Protein AF-A0A939S2K7-F1 (afdb_monomer)

Nearest PDB structures (foldseek):
  3u0h-assembly1_A  TM=7.051E-01  e=5.956E-02  Alicyclobacillus acidocaldarius subsp. acidocaldarius DSM 446
  3cqh-assembly1_A  TM=6.939E-01  e=3.731E+00  Escherichia coli

Foldseek 3Di:
DDAPPPPPDDLVNLLPDPLVVAAAYADFAAALDDDPDPVVNCCCVAAATHAAPPHNDPLLSNLLSHDPPHHYHYDGHHNPVVVPDPPVVVVVSNVVNVVVSNCVSVVVD

Mean predicted aligned error: 4.55 Å

Structure (mmCIF, N/CA/C/O backbone):
data_AF-A0A939S2K7-F1
#
_entry.id   AF-A0A939S2K7-F1
#
loop_
_atom_site.group_PDB
_atom_site.id
_atom_site.type_symbol
_atom_site.label_atom_id
_atom_site.label_alt_id
_atom_site.label_comp_id
_atom_site.label_asym_id
_atom_site.label_entity_id
_atom_site.label_seq_id
_atom_site.pdbx_PDB_ins_code
_atom_site.Cartn_x
_atom_site.Cartn_y
_atom_site.Cartn_z
_atom_site.occupancy
_atom_site.B_iso_or_equiv
_atom_site.auth_seq_id
_atom_site.auth_comp_id
_atom_site.auth_asym_id
_atom_site.auth_atom_id
_atom_site.pdbx_PDB_model_num
ATOM 1 N N . MET A 1 1 ? 6.451 12.470 8.070 1.00 34.22 1 MET A N 1
ATOM 2 C CA . MET A 1 1 ? 6.067 11.382 7.150 1.00 34.22 1 MET A CA 1
ATOM 3 C C . MET A 1 1 ? 6.614 10.087 7.736 1.00 34.22 1 MET A C 1
ATOM 5 O O . MET A 1 1 ? 7.822 9.906 7.742 1.00 34.22 1 MET A O 1
ATOM 9 N N . ARG A 1 2 ? 5.777 9.273 8.390 1.00 38.34 2 ARG A N 1
ATOM 10 C CA . ARG A 1 2 ? 6.193 7.971 8.938 1.00 38.34 2 ARG A CA 1
ATOM 11 C C . ARG A 1 2 ? 5.614 6.901 8.025 1.00 38.34 2 ARG A C 1
ATOM 13 O O . ARG A 1 2 ? 4.422 6.629 8.084 1.00 38.34 2 ARG A O 1
ATOM 20 N N . CYS A 1 3 ? 6.450 6.358 7.150 1.00 37.53 3 CYS A N 1
ATOM 21 C CA . CYS A 1 3 ? 6.099 5.184 6.369 1.00 37.53 3 CYS A CA 1
ATOM 22 C C . CYS A 1 3 ? 6.076 3.984 7.325 1.00 37.53 3 CYS A C 1
ATOM 24 O O . CYS A 1 3 ? 7.095 3.665 7.935 1.00 37.53 3 CYS A O 1
ATOM 26 N N . ILE A 1 4 ? 4.916 3.350 7.500 1.00 51.19 4 ILE A N 1
ATOM 27 C CA . ILE A 1 4 ? 4.795 2.096 8.256 1.00 51.19 4 ILE A CA 1
ATOM 28 C C . ILE A 1 4 ? 5.141 0.977 7.278 1.00 51.19 4 ILE A C 1
ATOM 30 O O . ILE A 1 4 ? 4.283 0.266 6.773 1.00 51.19 4 ILE A O 1
ATOM 34 N N . SER A 1 5 ? 6.414 0.909 6.906 1.00 47.22 5 SER A N 1
ATOM 35 C CA . SER A 1 5 ? 6.941 -0.091 5.983 1.00 47.22 5 SER A CA 1
ATOM 36 C C . SER A 1 5 ? 7.834 -1.044 6.751 1.00 47.22 5 SER A C 1
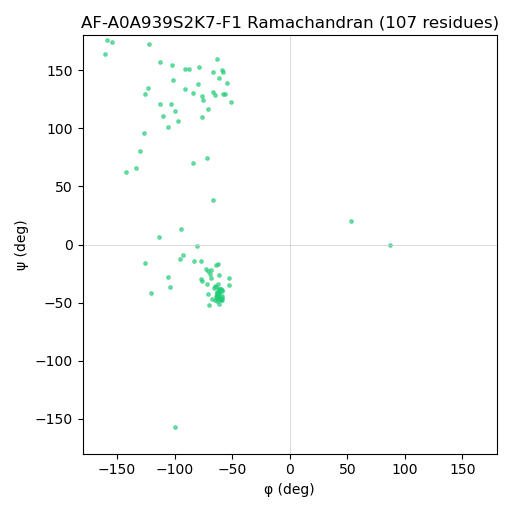ATOM 38 O O . SER A 1 5 ? 8.928 -0.643 7.147 1.00 47.22 5 SER A O 1
ATOM 40 N N . ILE A 1 6 ? 7.380 -2.293 6.913 1.00 49.91 6 ILE A N 1
ATOM 41 C CA . ILE A 1 6 ? 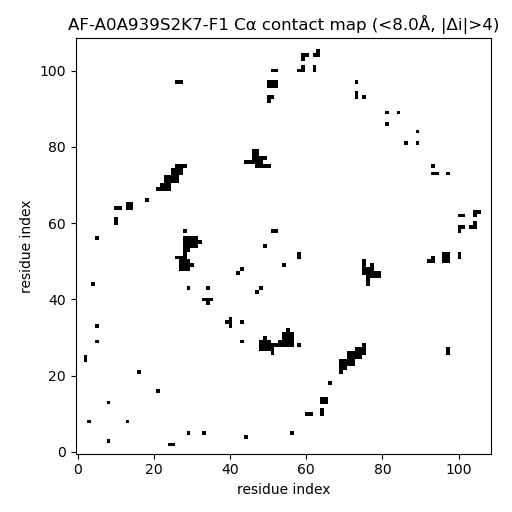8.216 -3.471 7.224 1.00 49.91 6 ILE A CA 1
ATOM 42 C C . ILE A 1 6 ? 9.121 -3.281 8.459 1.00 49.91 6 ILE A C 1
ATOM 44 O O . ILE A 1 6 ? 10.150 -3.938 8.615 1.00 49.91 6 ILE A O 1
ATOM 48 N N . ASP A 1 7 ? 8.793 -2.332 9.329 1.00 50.22 7 ASP A N 1
ATOM 49 C CA . ASP A 1 7 ? 9.460 -2.142 10.603 1.00 50.22 7 ASP A CA 1
ATOM 50 C C . ASP A 1 7 ? 8.560 -2.758 11.661 1.00 50.22 7 ASP A C 1
ATOM 52 O O . ASP A 1 7 ? 7.336 -2.696 11.542 1.00 50.22 7 ASP A O 1
ATOM 56 N N . ARG A 1 8 ? 9.176 -3.405 12.645 1.00 55.84 8 ARG A N 1
ATOM 57 C CA . ARG A 1 8 ? 8.587 -4.332 13.629 1.00 55.84 8 ARG A CA 1
ATOM 58 C C . ARG A 1 8 ? 7.614 -3.667 14.615 1.00 55.84 8 ARG A C 1
ATOM 60 O O . ARG A 1 8 ? 7.616 -3.979 15.800 1.00 55.84 8 ARG A O 1
ATOM 67 N N . LYS A 1 9 ? 6.804 -2.717 14.164 1.00 61.88 9 LYS A N 1
ATOM 68 C CA . LYS A 1 9 ? 5.726 -2.133 14.946 1.00 61.88 9 LYS A CA 1
ATOM 69 C C . LYS A 1 9 ? 4.588 -3.134 14.979 1.00 61.88 9 LYS A C 1
ATOM 71 O O . LYS A 1 9 ? 3.935 -3.383 13.969 1.00 61.88 9 LYS A O 1
ATOM 76 N N . ALA A 1 10 ? 4.377 -3.719 16.153 1.00 72.25 10 ALA A N 1
ATOM 77 C CA . ALA A 1 10 ? 3.188 -4.514 16.396 1.00 72.25 10 ALA A CA 1
ATOM 78 C C . ALA A 1 10 ? 1.952 -3.628 16.180 1.00 72.25 10 ALA A C 1
ATOM 80 O O . ALA A 1 10 ? 1.995 -2.425 16.444 1.00 72.25 10 ALA A O 1
ATOM 81 N N . LEU A 1 11 ? 0.823 -4.207 15.764 1.00 83.31 11 LEU A N 1
ATOM 82 C CA . LEU A 1 11 ? -0.439 -3.464 15.620 1.00 83.31 11 LEU A CA 1
ATOM 83 C C . LEU A 1 11 ? -0.817 -2.695 16.905 1.00 83.31 11 LEU A C 1
ATOM 85 O O . LEU A 1 11 ? -1.432 -1.633 16.841 1.00 83.31 11 LEU A O 1
ATOM 89 N N . ALA A 1 12 ? -0.396 -3.199 18.071 1.00 84.19 12 ALA A N 1
ATOM 90 C CA . ALA A 1 12 ? -0.544 -2.529 19.361 1.00 84.19 12 ALA A CA 1
ATOM 91 C C . ALA A 1 12 ? 0.186 -1.174 19.435 1.00 84.19 12 ALA A C 1
ATOM 93 O O . ALA A 1 12 ? -0.371 -0.216 19.969 1.00 84.19 12 ALA A O 1
ATOM 94 N N . ASP A 1 13 ? 1.384 -1.060 18.853 1.00 87.12 13 ASP A N 1
ATOM 95 C CA . ASP A 1 13 ? 2.145 0.194 18.839 1.00 87.12 13 ASP A CA 1
ATOM 96 C C . ASP A 1 13 ? 1.424 1.272 18.029 1.00 87.12 13 ASP A C 1
ATOM 98 O O . ASP A 1 13 ? 1.478 2.447 18.379 1.00 87.12 13 ASP A O 1
ATOM 102 N N . ILE A 1 14 ? 0.746 0.877 16.948 1.00 86.62 14 ILE A N 1
ATOM 103 C CA . ILE A 1 14 ? -0.031 1.790 16.102 1.00 86.62 14 ILE A CA 1
ATOM 104 C C . ILE A 1 14 ? -1.241 2.309 16.877 1.00 86.62 14 ILE A C 1
ATOM 106 O O . ILE A 1 14 ? -1.457 3.5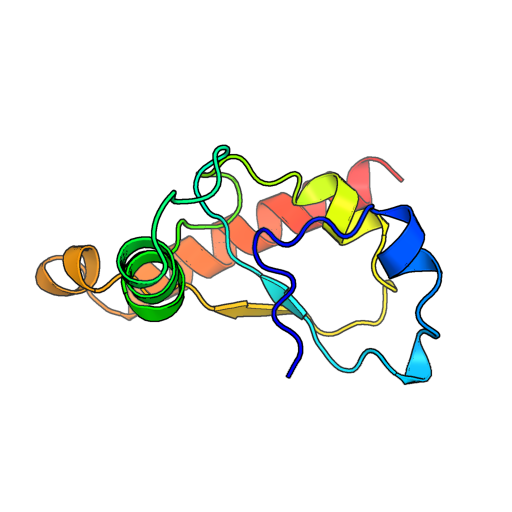18 16.925 1.00 86.62 14 ILE A O 1
ATOM 110 N N . LYS A 1 15 ? -1.973 1.413 17.551 1.00 86.69 15 LYS A N 1
ATOM 111 C CA . LYS A 1 15 ? -3.128 1.772 18.390 1.00 86.69 15 LYS A CA 1
ATOM 112 C C . LYS A 1 15 ? -2.758 2.699 19.553 1.00 86.69 15 LYS A C 1
ATOM 114 O O . LYS A 1 15 ? -3.602 3.460 20.015 1.00 86.69 15 LYS A O 1
ATOM 119 N N . ALA A 1 16 ? -1.509 2.654 20.017 1.00 90.38 16 ALA A N 1
ATOM 120 C CA . ALA A 1 16 ? -1.011 3.532 21.073 1.00 90.38 16 ALA A CA 1
ATOM 121 C C . ALA A 1 16 ? -0.705 4.966 20.594 1.00 90.38 16 ALA A C 1
ATOM 123 O O . ALA A 1 16 ? -0.534 5.861 21.426 1.00 90.38 16 ALA A O 1
ATOM 124 N N . ILE A 1 17 ? -0.627 5.219 19.280 1.00 89.75 17 ILE A N 1
ATOM 125 C CA . ILE A 1 17 ? -0.391 6.565 18.747 1.00 89.75 17 ILE A 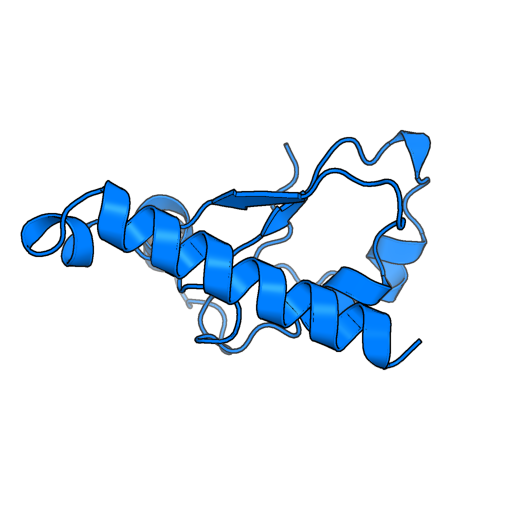CA 1
ATOM 126 C C . ILE A 1 17 ? -1.688 7.382 18.869 1.00 89.75 17 ILE A C 1
ATOM 128 O O . ILE A 1 17 ? -2.713 6.985 18.312 1.00 89.75 17 ILE A O 1
ATOM 132 N N . PRO A 1 18 ? -1.678 8.558 19.527 1.00 91.50 18 PRO A N 1
ATOM 133 C CA . PRO A 1 18 ? -2.859 9.409 19.590 1.00 91.50 18 PRO A CA 1
ATOM 134 C C . PRO A 1 18 ? -3.343 9.796 18.189 1.00 91.50 18 PRO A C 1
ATOM 136 O O . PRO A 1 18 ? -2.568 10.344 17.406 1.00 91.50 18 PRO A O 1
ATOM 139 N N . ALA A 1 19 ? -4.634 9.606 17.899 1.00 89.94 19 ALA A N 1
ATOM 140 C CA . ALA A 1 19 ? -5.207 9.845 16.569 1.00 89.94 19 ALA A CA 1
ATOM 141 C C . ALA A 1 19 ? -4.896 11.245 16.005 1.00 89.94 19 ALA A C 1
ATOM 143 O O . ALA A 1 19 ? -4.619 11.385 14.822 1.00 89.94 19 ALA A O 1
ATOM 144 N N . LYS A 1 20 ? -4.831 12.277 16.859 1.00 91.44 20 LYS A N 1
ATOM 145 C CA . LYS A 1 20 ? -4.466 13.653 16.464 1.00 91.44 20 LYS A CA 1
ATOM 146 C C . LYS A 1 20 ? -3.050 13.810 15.883 1.00 91.44 20 LYS A C 1
ATOM 148 O O . LYS A 1 20 ? -2.749 14.849 15.306 1.00 91.44 20 LYS A O 1
ATOM 153 N N . GLN A 1 21 ? -2.173 12.827 16.090 1.00 91.88 21 GLN A N 1
ATOM 154 C CA . GLN A 1 21 ? -0.813 12.783 15.539 1.00 91.88 21 GLN A CA 1
ATOM 155 C C . GLN A 1 21 ? -0.748 12.024 14.204 1.00 91.88 21 GLN A C 1
ATOM 157 O O . GLN A 1 21 ? 0.293 12.021 13.544 1.00 91.88 21 GLN A O 1
ATOM 162 N N . LEU A 1 22 ? -1.839 11.362 13.815 1.00 90.06 22 LEU A N 1
ATOM 163 C CA . LEU A 1 22 ? -1.980 10.669 12.545 1.00 90.06 22 LEU A CA 1
ATOM 164 C C . LEU A 1 22 ? -2.767 11.580 11.600 1.00 90.06 22 LEU A C 1
ATOM 166 O O . LEU A 1 22 ? -3.926 11.896 11.845 1.00 90.06 22 LEU A O 1
ATOM 170 N N . HIS A 1 23 ? -2.123 12.025 10.522 1.00 90.38 23 HIS A N 1
ATOM 171 C CA . HIS A 1 23 ? -2.734 12.958 9.566 1.00 90.38 23 HIS A CA 1
ATOM 172 C C . HIS A 1 23 ? -3.181 12.276 8.271 1.00 90.38 23 HIS A C 1
ATOM 174 O O . HIS A 1 23 ? -4.207 12.634 7.702 1.00 90.38 23 HIS A O 1
ATOM 180 N N . TYR A 1 24 ? -2.411 11.297 7.804 1.00 90.56 24 TYR A N 1
ATOM 181 C CA . TYR A 1 24 ? -2.743 10.451 6.665 1.00 90.56 24 TYR A CA 1
ATOM 182 C C . TYR A 1 24 ? -1.900 9.175 6.711 1.00 90.56 24 TYR A C 1
ATOM 184 O O . TYR A 1 24 ? -0.873 9.122 7.395 1.00 90.56 24 TYR A O 1
ATOM 192 N N . TRP A 1 25 ? -2.311 8.170 5.946 1.00 90.94 25 TRP A N 1
ATOM 193 C CA . TRP A 1 25 ? -1.576 6.923 5.763 1.00 90.94 25 TRP A CA 1
ATOM 194 C C . TRP A 1 25 ? -1.303 6.682 4.280 1.00 90.94 25 TRP A C 1
ATOM 196 O O . TRP A 1 25 ? -2.185 6.864 3.450 1.00 90.94 25 TRP A O 1
ATOM 206 N N . GLN A 1 26 ? -0.072 6.300 3.944 1.00 92.88 26 GLN A N 1
ATOM 207 C CA . GLN A 1 26 ? 0.311 5.895 2.595 1.00 92.88 26 GLN A CA 1
ATOM 208 C C . GLN A 1 26 ? 0.281 4.372 2.506 1.00 92.88 26 GLN A C 1
ATOM 210 O O . GLN A 1 26 ? 1.142 3.692 3.065 1.00 92.88 26 GLN A O 1
ATOM 215 N N . LEU A 1 27 ? -0.734 3.857 1.826 1.00 93.19 27 LEU A N 1
ATOM 216 C CA . LEU A 1 27 ? -0.973 2.440 1.636 1.00 93.19 27 LEU A CA 1
ATOM 217 C C . LEU A 1 27 ? -0.156 1.912 0.455 1.00 93.19 27 LEU A C 1
ATOM 219 O O . LEU A 1 27 ? -0.191 2.451 -0.655 1.00 93.19 27 LEU A O 1
ATOM 223 N N . CYS A 1 28 ? 0.544 0.819 0.711 1.00 94.31 28 CYS A N 1
ATOM 224 C CA . CYS A 1 28 ? 1.260 0.004 -0.255 1.00 94.31 28 CYS A CA 1
ATOM 225 C C . CYS A 1 28 ? 1.372 -1.414 0.300 1.00 94.31 28 CYS A C 1
ATOM 227 O O . CYS A 1 28 ? 1.062 -1.640 1.469 1.00 94.31 28 CYS A O 1
ATOM 229 N N . ASP A 1 29 ? 1.903 -2.332 -0.495 1.00 93.19 29 ASP A N 1
ATOM 230 C CA . ASP A 1 29 ? 2.308 -3.648 -0.020 1.00 93.19 29 ASP A CA 1
ATOM 231 C C . ASP A 1 29 ? 3.793 -3.898 -0.304 1.00 93.19 29 ASP A C 1
ATOM 233 O O . ASP A 1 29 ? 4.472 -3.112 -0.977 1.00 93.19 29 ASP A O 1
ATOM 237 N N . GLY A 1 30 ? 4.302 -4.998 0.226 1.00 90.75 30 GLY A N 1
ATOM 238 C CA . GLY A 1 30 ? 5.670 -5.441 0.035 1.00 90.75 30 GLY A CA 1
ATOM 239 C C . GLY A 1 30 ? 5.815 -6.934 0.308 1.00 90.75 30 GLY A C 1
ATOM 240 O O . GLY A 1 30 ? 4.855 -7.588 0.715 1.00 90.75 30 GLY A O 1
ATOM 241 N N . PRO A 1 31 ? 7.010 -7.495 0.086 1.00 87.94 31 PRO A N 1
ATOM 242 C CA . PRO A 1 31 ? 7.265 -8.901 0.373 1.00 87.94 31 PRO A CA 1
ATOM 243 C C . PRO A 1 31 ? 6.993 -9.231 1.850 1.00 87.94 31 PRO A C 1
ATOM 245 O O . PRO A 1 31 ? 7.197 -8.392 2.730 1.00 87.94 31 PRO A O 1
ATOM 248 N N . ALA A 1 32 ? 6.555 -10.467 2.116 1.00 86.06 32 ALA A N 1
ATOM 249 C CA . ALA A 1 32 ? 6.335 -10.970 3.478 1.00 86.06 32 ALA A CA 1
ATOM 250 C C . ALA A 1 32 ? 7.626 -10.939 4.310 1.00 86.06 32 ALA A C 1
ATOM 252 O O . ALA A 1 32 ? 7.621 -10.618 5.498 1.00 86.06 32 ALA A O 1
ATOM 253 N N . GLU A 1 33 ? 8.744 -11.264 3.662 1.00 85.50 33 GLU A N 1
ATOM 254 C CA . GLU A 1 33 ? 10.066 -11.224 4.261 1.00 85.50 33 GLU A CA 1
ATOM 255 C C . GLU A 1 33 ? 10.713 -9.861 4.034 1.00 85.50 33 GLU A C 1
ATOM 257 O O . GLU A 1 33 ? 10.727 -9.315 2.926 1.00 85.50 33 GLU A O 1
ATOM 262 N N . ARG A 1 34 ? 11.285 -9.307 5.104 1.00 84.12 34 ARG A N 1
ATOM 263 C CA . ARG A 1 34 ? 12.022 -8.051 5.024 1.00 84.12 34 ARG A CA 1
ATOM 264 C C . ARG A 1 34 ? 13.286 -8.253 4.176 1.00 84.12 34 ARG A C 1
ATOM 266 O O . ARG A 1 34 ? 14.058 -9.158 4.489 1.00 84.12 34 ARG A O 1
ATOM 273 N N . PRO A 1 35 ? 13.560 -7.378 3.190 1.00 87.19 35 PRO A N 1
ATOM 274 C CA . PRO A 1 35 ? 14.817 -7.428 2.456 1.00 87.19 35 PRO A CA 1
ATOM 275 C C . PRO A 1 35 ? 16.037 -7.368 3.388 1.00 87.19 35 PRO A C 1
ATOM 277 O O . PRO A 1 35 ? 16.042 -6.625 4.375 1.00 87.19 35 PRO A O 1
ATOM 280 N N . ALA A 1 36 ? 17.056 -8.170 3.080 1.00 88.88 36 ALA A N 1
ATOM 281 C CA . ALA A 1 36 ? 18.172 -8.446 3.982 1.00 88.88 36 ALA A CA 1
ATOM 282 C C . ALA A 1 36 ? 19.186 -7.298 4.055 1.00 88.88 36 ALA A C 1
ATOM 284 O O . ALA A 1 36 ? 19.824 -7.110 5.092 1.00 88.88 36 ALA A O 1
ATOM 285 N N . THR A 1 37 ? 19.333 -6.526 2.974 1.00 92.12 37 THR A N 1
ATOM 286 C CA . THR A 1 37 ? 20.293 -5.416 2.908 1.00 92.12 37 THR A CA 1
ATOM 287 C C . THR A 1 37 ? 19.612 -4.056 2.822 1.00 92.12 37 THR A C 1
ATOM 289 O O . THR A 1 37 ? 18.466 -3.919 2.384 1.00 92.12 37 THR A O 1
ATOM 292 N N . THR A 1 38 ? 20.344 -3.019 3.224 1.00 90.88 38 THR A N 1
ATOM 293 C CA . THR A 1 38 ? 19.902 -1.625 3.118 1.00 90.88 38 THR A CA 1
ATOM 294 C C . THR A 1 38 ? 19.595 -1.242 1.673 1.00 90.88 38 THR A C 1
ATOM 296 O O . THR A 1 38 ? 18.599 -0.575 1.414 1.00 90.88 38 THR A O 1
ATOM 299 N N . GLU A 1 39 ? 20.400 -1.696 0.720 1.00 93.81 39 GLU A N 1
ATOM 300 C CA . GLU A 1 39 ? 20.216 -1.436 -0.708 1.00 93.81 39 GLU A CA 1
ATOM 301 C C . GLU A 1 39 ? 18.907 -2.049 -1.205 1.00 93.81 39 GLU A C 1
ATOM 303 O O . GLU A 1 39 ? 18.125 -1.374 -1.872 1.00 93.81 39 GLU A O 1
ATOM 308 N N . GLN A 1 40 ? 18.621 -3.296 -0.820 1.00 89.56 40 GLN A N 1
ATOM 309 C CA . GLN A 1 40 ? 17.367 -3.956 -1.181 1.00 89.56 40 GLN A CA 1
ATOM 310 C C . GLN A 1 40 ? 16.158 -3.266 -0.537 1.00 89.56 40 GLN A C 1
ATOM 312 O O . GLN A 1 40 ? 15.117 -3.124 -1.176 1.00 89.56 40 GLN A O 1
ATOM 317 N N . LEU A 1 41 ? 16.292 -2.790 0.706 1.00 88.50 41 LEU A N 1
ATOM 318 C CA . LEU A 1 41 ? 15.254 -2.005 1.379 1.00 88.50 41 LEU A CA 1
ATOM 319 C C . LEU A 1 41 ? 14.988 -0.681 0.662 1.00 88.50 41 LEU A C 1
ATOM 321 O O . LEU A 1 41 ? 13.833 -0.320 0.448 1.00 88.50 41 LEU A O 1
ATOM 325 N N . ILE A 1 42 ? 16.046 0.039 0.284 1.00 89.88 42 ILE A N 1
ATOM 326 C CA . ILE A 1 42 ? 15.947 1.301 -0.454 1.00 89.88 42 ILE A CA 1
ATOM 327 C C . ILE A 1 42 ? 15.275 1.064 -1.805 1.00 89.88 42 ILE A C 1
ATOM 329 O O . ILE A 1 42 ? 14.359 1.806 -2.159 1.00 89.88 42 ILE A O 1
ATOM 333 N N . HIS A 1 43 ? 15.691 0.023 -2.525 1.00 90.38 43 HIS A N 1
ATOM 334 C CA . HIS A 1 43 ? 15.119 -0.337 -3.814 1.00 90.38 43 HIS A CA 1
ATOM 335 C C . HIS A 1 43 ? 13.625 -0.675 -3.690 1.00 90.38 43 HIS A C 1
ATOM 337 O O . HIS A 1 43 ? 12.794 -0.056 -4.353 1.00 90.38 43 HIS A O 1
ATOM 343 N N . ALA A 1 44 ? 13.252 -1.562 -2.762 1.00 87.56 44 ALA A N 1
ATOM 344 C CA . ALA A 1 44 ? 11.853 -1.922 -2.524 1.00 87.56 44 ALA A CA 1
ATOM 345 C C . ALA A 1 44 ? 11.000 -0.709 -2.106 1.00 87.56 44 ALA A C 1
ATOM 347 O O . ALA A 1 44 ? 9.861 -0.555 -2.539 1.00 87.56 44 ALA A O 1
ATOM 348 N N . ALA A 1 45 ? 11.547 0.195 -1.288 1.00 86.88 45 ALA A N 1
ATOM 349 C CA . ALA A 1 45 ? 10.816 1.363 -0.810 1.00 86.88 45 ALA A CA 1
ATOM 350 C C . ALA A 1 45 ? 10.588 2.429 -1.894 1.00 86.88 45 ALA A C 1
ATOM 352 O O . ALA A 1 45 ? 9.568 3.127 -1.836 1.00 86.88 45 ALA A O 1
ATOM 353 N N . ARG A 1 46 ? 11.537 2.586 -2.829 1.00 90.06 46 ARG A N 1
ATOM 354 C CA . ARG A 1 46 ? 11.580 3.699 -3.794 1.00 90.06 46 ARG A CA 1
ATOM 355 C C . ARG A 1 46 ? 11.184 3.319 -5.212 1.00 90.06 46 ARG A C 1
ATOM 357 O O . ARG A 1 46 ? 10.734 4.196 -5.943 1.00 90.06 46 ARG A O 1
ATOM 364 N N . GLU A 1 47 ? 11.382 2.068 -5.607 1.00 92.12 47 GLU A N 1
ATOM 365 C CA . GLU A 1 47 ? 11.267 1.654 -7.006 1.00 92.12 47 GLU A CA 1
ATOM 366 C C . GLU A 1 47 ? 10.211 0.574 -7.215 1.00 92.12 47 GLU A C 1
ATOM 368 O O . GLU A 1 47 ? 9.442 0.680 -8.168 1.00 92.12 47 GLU A O 1
ATOM 373 N N . GLU A 1 48 ? 10.138 -0.417 -6.324 1.00 92.44 48 GLU A N 1
ATOM 374 C CA . GLU A 1 48 ? 9.357 -1.640 -6.552 1.00 92.44 48 GLU A CA 1
ATOM 375 C C . GLU A 1 48 ? 8.495 -2.016 -5.338 1.00 92.44 48 GLU A C 1
ATOM 377 O O . GLU A 1 48 ? 8.691 -3.049 -4.694 1.00 92.44 48 GLU A O 1
ATOM 382 N N . ARG A 1 49 ? 7.509 -1.170 -5.023 1.00 93.50 49 ARG A N 1
ATOM 383 C CA . ARG A 1 49 ? 6.443 -1.545 -4.088 1.00 93.50 49 ARG A CA 1
ATOM 384 C C . ARG A 1 49 ? 5.412 -2.423 -4.782 1.00 93.50 49 ARG A C 1
ATOM 386 O O . ARG A 1 49 ? 5.166 -2.304 -5.981 1.00 93.50 49 ARG A O 1
ATOM 393 N N . MET A 1 50 ? 4.750 -3.260 -3.995 1.00 94.69 50 MET A N 1
ATOM 394 C CA . MET A 1 50 ? 3.656 -4.096 -4.474 1.00 94.69 50 MET A CA 1
ATOM 395 C C . MET A 1 50 ? 2.322 -3.364 -4.305 1.00 94.69 50 MET A C 1
ATOM 397 O O . MET A 1 50 ? 2.160 -2.525 -3.409 1.00 94.69 50 MET A O 1
ATOM 401 N N . PHE A 1 51 ? 1.354 -3.659 -5.176 1.00 96.81 51 PHE A N 1
ATOM 402 C CA . PHE A 1 51 ? 0.006 -3.124 -5.003 1.00 96.81 51 PHE A CA 1
ATOM 403 C C . PHE A 1 51 ? -0.643 -3.718 -3.739 1.00 96.81 51 PHE A C 1
ATOM 405 O O . PHE A 1 51 ? -0.352 -4.863 -3.393 1.00 96.81 51 PHE A O 1
ATOM 412 N N . PRO A 1 52 ? -1.521 -2.967 -3.045 1.00 96.56 52 PRO A N 1
ATOM 413 C CA . PRO A 1 52 ? -2.183 -3.439 -1.829 1.00 96.56 52 PRO A CA 1
ATOM 414 C C . PRO A 1 52 ? -2.849 -4.814 -1.994 1.00 96.56 52 PRO A C 1
ATOM 416 O O . PRO A 1 52 ? -3.721 -4.983 -2.841 1.00 96.56 52 PRO A O 1
ATOM 419 N N . GLY A 1 53 ? -2.469 -5.788 -1.168 1.00 94.62 53 GLY A N 1
ATOM 420 C CA . GLY A 1 53 ? -3.0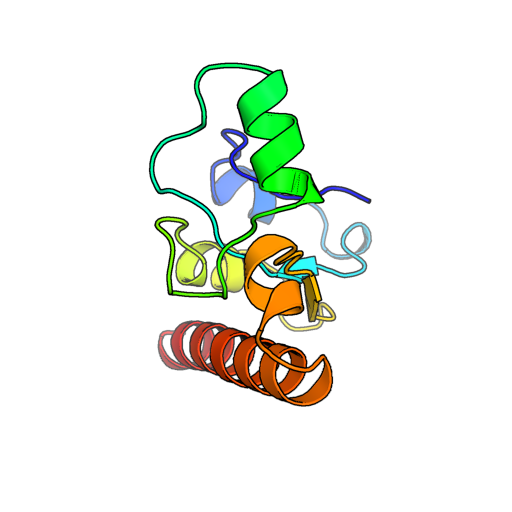32 -7.138 -1.181 1.00 94.62 53 GLY A CA 1
ATOM 421 C C . GLY A 1 53 ? -2.351 -8.110 -2.146 1.00 94.62 53 GLY A C 1
ATOM 422 O O . GLY A 1 53 ? -2.761 -9.265 -2.205 1.00 94.62 53 GLY A O 1
ATOM 423 N N . GLU A 1 54 ? -1.331 -7.671 -2.887 1.00 95.19 54 GLU A N 1
ATOM 424 C CA . GLU A 1 54 ? -0.492 -8.553 -3.709 1.00 95.19 54 GLU A CA 1
ATOM 425 C C . GLU A 1 54 ? 0.786 -8.992 -2.980 1.00 95.19 54 GLU A C 1
ATOM 427 O O . GLU A 1 54 ? 1.477 -9.890 -3.458 1.00 95.19 54 GLU A O 1
ATOM 432 N N . GLY A 1 55 ? 1.115 -8.356 -1.854 1.00 92.44 55 GLY A N 1
ATOM 433 C CA . GLY A 1 55 ? 2.281 -8.680 -1.041 1.00 92.44 55 GLY A CA 1
ATOM 434 C C . GLY A 1 55 ? 1.939 -9.537 0.175 1.00 92.44 55 GLY A C 1
ATOM 435 O O . GLY A 1 55 ? 0.956 -10.276 0.202 1.00 92.44 55 GLY A O 1
ATOM 436 N N . GLY A 1 56 ? 2.809 -9.474 1.179 1.00 91.19 56 GLY A N 1
ATOM 437 C CA . GLY A 1 56 ? 2.730 -10.278 2.396 1.00 91.19 56 GLY A CA 1
ATOM 438 C C . GLY A 1 56 ? 2.454 -9.484 3.668 1.00 91.19 56 GLY A C 1
ATOM 439 O O . GLY A 1 56 ? 2.525 -10.053 4.755 1.00 91.19 56 GLY A O 1
ATOM 440 N N . ILE A 1 57 ? 2.186 -8.180 3.570 1.00 90.31 57 ILE A N 1
ATOM 441 C CA . ILE A 1 57 ? 1.908 -7.347 4.741 1.00 90.31 57 ILE A CA 1
ATOM 442 C C . ILE A 1 57 ? 0.451 -7.559 5.182 1.00 90.31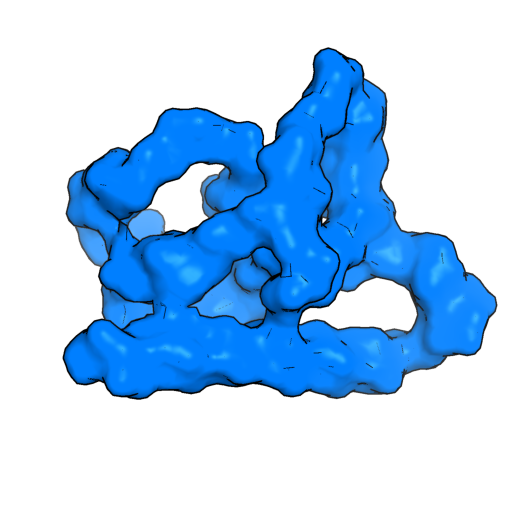 57 ILE A C 1
ATOM 444 O O . ILE A 1 57 ? -0.463 -7.581 4.359 1.00 90.31 57 ILE A O 1
ATOM 448 N N . ASP A 1 58 ? 0.205 -7.653 6.495 1.00 91.38 58 ASP A N 1
ATOM 449 C CA . ASP A 1 58 ? -1.156 -7.667 7.054 1.00 91.38 58 ASP A CA 1
ATOM 450 C C . ASP A 1 58 ? -1.815 -6.278 6.964 1.00 91.38 58 ASP A C 1
ATOM 452 O O . ASP A 1 58 ? -1.948 -5.534 7.939 1.00 91.38 58 ASP A O 1
ATOM 456 N N . LEU A 1 59 ? -2.216 -5.904 5.749 1.00 92.81 59 LEU A N 1
ATOM 457 C CA . LEU A 1 59 ? -2.844 -4.616 5.476 1.00 92.81 59 LEU A CA 1
ATOM 458 C C . LEU A 1 59 ? -4.247 -4.504 6.078 1.00 92.81 59 LEU A C 1
ATOM 460 O O . LEU A 1 59 ? -4.689 -3.394 6.370 1.00 92.81 59 LEU A O 1
ATOM 464 N N . VAL A 1 60 ? -4.943 -5.624 6.292 1.00 94.12 60 VAL A N 1
ATOM 465 C CA . VAL A 1 60 ? -6.259 -5.622 6.944 1.00 94.12 60 VAL A CA 1
ATOM 466 C C . VAL A 1 60 ? -6.109 -5.281 8.422 1.00 94.12 60 VAL A C 1
ATOM 468 O O . VAL A 1 60 ? -6.735 -4.322 8.874 1.00 94.12 60 VAL A O 1
ATOM 471 N N . GLY A 1 61 ? -5.229 -5.977 9.148 1.00 92.56 61 GLY A N 1
ATOM 472 C CA . GLY A 1 61 ? -4.954 -5.683 10.553 1.00 92.56 61 GLY A CA 1
ATOM 473 C C . GLY A 1 61 ? -4.384 -4.277 10.757 1.00 92.56 61 GLY A C 1
ATOM 474 O O . GLY A 1 61 ? -4.788 -3.577 11.688 1.00 92.56 61 GLY A O 1
ATOM 475 N N . LEU A 1 62 ? -3.515 -3.810 9.851 1.00 91.88 62 LEU A N 1
ATOM 476 C CA . LEU A 1 62 ? -3.028 -2.425 9.853 1.00 91.88 62 LEU A CA 1
ATOM 477 C C . LEU A 1 62 ? -4.161 -1.416 9.662 1.00 91.88 62 LEU A C 1
ATOM 479 O O . LEU A 1 62 ? -4.232 -0.445 10.411 1.00 91.88 62 LEU A O 1
ATOM 483 N N . THR A 1 63 ? -5.065 -1.650 8.707 1.00 92.69 63 THR A N 1
ATOM 484 C CA . THR A 1 63 ? -6.212 -0.760 8.469 1.00 92.69 63 THR A CA 1
ATOM 485 C C . THR A 1 63 ? -7.134 -0.711 9.687 1.00 92.69 63 THR A C 1
ATOM 487 O O . THR A 1 63 ? -7.560 0.369 10.080 1.00 92.69 63 THR A O 1
ATOM 490 N N . GLN A 1 64 ? -7.389 -1.852 10.333 1.00 92.38 64 GLN A N 1
ATOM 491 C CA . GLN A 1 64 ? -8.195 -1.941 11.559 1.00 92.38 64 GLN A CA 1
ATOM 492 C C . GLN A 1 64 ? -7.525 -1.290 12.780 1.00 92.38 64 GLN A C 1
ATOM 494 O O . GLN A 1 64 ? -8.193 -0.953 13.756 1.00 92.38 64 GLN A O 1
ATOM 499 N N . ALA A 1 65 ? -6.200 -1.131 12.767 1.00 91.19 65 ALA A N 1
ATOM 500 C CA . ALA A 1 65 ? -5.464 -0.425 13.813 1.00 91.19 65 ALA A CA 1
ATOM 501 C C . ALA A 1 65 ? -5.450 1.102 13.619 1.00 91.19 65 ALA A C 1
ATOM 503 O O . ALA A 1 65 ? -5.090 1.819 14.554 1.00 91.19 65 ALA A O 1
ATOM 504 N N . MET A 1 66 ? -5.820 1.599 12.434 1.00 90.94 66 MET A N 1
ATOM 505 C CA . MET A 1 66 ? -5.857 3.029 12.121 1.00 90.94 66 MET A CA 1
ATOM 506 C C . MET A 1 66 ? -7.201 3.669 12.496 1.00 90.94 66 MET A C 1
ATOM 508 O O . MET A 1 66 ? -8.233 3.008 12.420 1.00 90.94 66 MET A O 1
ATOM 512 N N . PRO A 1 67 ? -7.227 4.973 12.836 1.00 90.62 67 PRO A N 1
ATOM 513 C CA . PRO A 1 67 ? -8.475 5.709 13.014 1.00 90.62 67 PRO A CA 1
ATOM 514 C C . PRO A 1 67 ? -9.320 5.759 11.736 1.00 90.62 67 PRO A C 1
ATOM 516 O O . PRO A 1 67 ? -8.800 5.977 10.641 1.00 90.62 67 PRO A O 1
ATOM 519 N N . ASP A 1 68 ? -10.639 5.683 11.889 1.00 90.44 68 ASP A N 1
ATOM 520 C CA . ASP A 1 68 ? -11.568 5.618 10.754 1.00 90.44 68 ASP A CA 1
ATOM 521 C C . ASP A 1 68 ? -11.652 6.888 9.922 1.00 90.44 68 ASP A C 1
ATOM 523 O O . ASP A 1 68 ? -11.900 6.839 8.719 1.00 90.44 68 ASP A O 1
ATOM 527 N N . SER A 1 69 ? -11.398 8.023 10.562 1.00 89.44 69 SER A N 1
ATOM 528 C CA . SER A 1 69 ? -11.380 9.336 9.930 1.00 89.44 69 SER A CA 1
ATOM 529 C C . SER A 1 69 ? -10.072 9.641 9.193 1.00 89.44 69 SER A C 1
ATOM 531 O O . SER A 1 69 ? -9.921 10.746 8.674 1.00 89.44 69 SER A O 1
ATOM 533 N N . LEU A 1 70 ? -9.088 8.735 9.208 1.00 91.88 70 LEU A N 1
ATOM 534 C CA . LEU A 1 70 ? -7.765 9.000 8.651 1.00 91.88 70 LEU A CA 1
ATOM 535 C C . LEU A 1 70 ? -7.785 8.924 7.119 1.00 91.88 70 LEU A C 1
ATOM 537 O O . LEU A 1 70 ? -8.186 7.919 6.535 1.00 91.88 70 LEU A O 1
ATOM 541 N N . THR A 1 71 ? -7.282 9.965 6.456 1.00 93.31 71 THR A N 1
ATOM 542 C CA . THR A 1 71 ? -7.135 9.968 4.996 1.00 93.31 71 THR A CA 1
ATOM 543 C C . THR A 1 71 ? -6.118 8.919 4.550 1.00 93.31 71 THR A C 1
ATOM 545 O O . THR A 1 71 ? -4.977 8.908 5.017 1.00 93.31 71 THR A O 1
ATOM 548 N N . ILE A 1 72 ? -6.508 8.079 3.590 1.00 93.62 72 ILE A N 1
ATOM 549 C CA . ILE A 1 72 ? -5.632 7.077 2.979 1.00 93.62 72 ILE A CA 1
ATOM 550 C C . ILE A 1 72 ? -5.199 7.570 1.597 1.00 93.62 72 ILE A C 1
ATOM 552 O O . ILE A 1 72 ? -6.021 7.826 0.720 1.00 93.62 72 ILE A O 1
ATOM 556 N N . SER A 1 73 ? -3.891 7.695 1.417 1.00 94.81 73 SER A N 1
ATOM 557 C CA . SER A 1 73 ? -3.225 7.889 0.134 1.00 94.81 73 SER A CA 1
ATOM 558 C C . SER A 1 73 ? -2.621 6.564 -0.323 1.00 94.81 73 SER A C 1
ATOM 560 O O . SER A 1 73 ? -2.308 5.710 0.501 1.00 94.81 73 SER A O 1
ATOM 562 N N . ILE A 1 74 ? -2.436 6.380 -1.627 1.00 94.62 74 ILE A N 1
ATOM 563 C CA . ILE A 1 74 ? -1.827 5.173 -2.194 1.00 94.62 74 ILE A CA 1
ATOM 564 C C . ILE A 1 74 ? -0.485 5.562 -2.807 1.00 94.62 74 ILE A C 1
ATOM 566 O O . ILE A 1 74 ? -0.425 6.409 -3.697 1.00 94.62 74 ILE A O 1
ATOM 570 N N . GLU A 1 75 ? 0.591 4.944 -2.326 1.00 94.12 75 GLU A N 1
ATOM 571 C CA . GLU A 1 75 ? 1.962 5.221 -2.761 1.00 94.12 75 GLU A CA 1
ATOM 572 C C . GLU A 1 75 ? 2.626 3.911 -3.187 1.00 94.12 75 GLU A C 1
ATOM 574 O O . GLU A 1 75 ? 3.146 3.167 -2.359 1.00 94.12 75 GLU A O 1
ATOM 579 N N . VAL A 1 76 ? 2.602 3.621 -4.491 1.00 94.06 76 VAL A N 1
ATOM 580 C CA . VAL A 1 76 ? 3.132 2.365 -5.048 1.00 94.06 76 VAL A CA 1
ATOM 581 C C . VAL A 1 76 ? 4.070 2.659 -6.228 1.00 94.06 76 VAL A C 1
ATOM 583 O O . VAL A 1 76 ? 3.652 2.590 -7.392 1.00 94.06 76 VAL A O 1
ATOM 586 N N . PRO A 1 77 ? 5.336 3.039 -5.962 1.00 93.50 77 PRO A N 1
ATOM 587 C CA . PRO A 1 77 ? 6.369 3.083 -6.989 1.00 93.50 77 PRO A CA 1
ATOM 588 C C . PRO A 1 77 ? 6.502 1.715 -7.663 1.00 93.50 77 PRO A C 1
ATOM 590 O O . PRO A 1 77 ? 6.574 0.698 -6.982 1.00 93.50 77 PRO A O 1
ATOM 593 N N . THR A 1 78 ? 6.468 1.708 -8.995 1.00 95.50 78 THR A N 1
ATOM 594 C CA . THR A 1 78 ? 6.477 0.503 -9.843 1.00 95.50 78 THR A CA 1
ATOM 595 C C . THR A 1 78 ? 7.316 0.774 -11.091 1.00 95.50 78 THR A C 1
ATOM 597 O O . THR A 1 78 ? 6.796 0.849 -12.207 1.00 95.50 78 THR A O 1
ATOM 600 N N . VAL A 1 79 ? 8.607 1.048 -10.900 1.00 96.56 79 VAL A N 1
ATOM 601 C CA . VAL A 1 79 ? 9.497 1.578 -11.946 1.00 96.56 79 VAL A CA 1
ATOM 602 C C . VAL A 1 79 ? 9.619 0.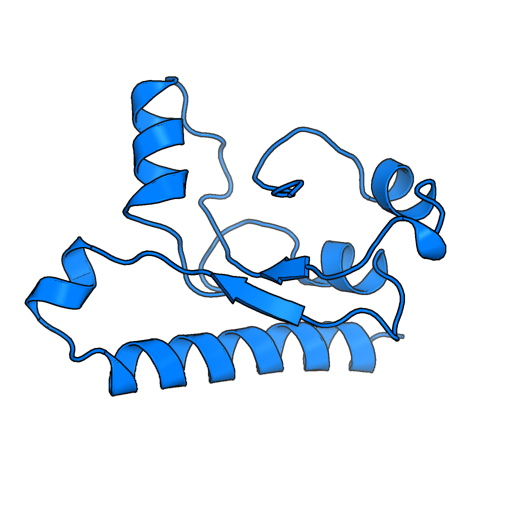609 -13.121 1.00 96.56 79 VAL A C 1
ATOM 604 O O . VAL A 1 79 ? 9.533 1.053 -14.266 1.00 96.56 79 VAL A O 1
ATOM 607 N N . GLN A 1 80 ? 9.745 -0.699 -12.880 1.00 96.31 80 GLN A N 1
ATOM 608 C CA . GLN A 1 80 ? 9.770 -1.686 -13.962 1.00 96.31 80 GLN A CA 1
ATOM 609 C C . GLN A 1 80 ? 8.439 -1.742 -14.714 1.00 96.31 80 GLN A C 1
ATOM 611 O O . GLN A 1 80 ? 8.432 -1.671 -15.942 1.00 96.31 80 GLN A O 1
ATOM 616 N N . LEU A 1 81 ? 7.308 -1.814 -14.003 1.00 96.62 81 LEU A N 1
ATOM 617 C CA . LEU A 1 81 ? 5.983 -1.869 -14.634 1.00 96.62 81 LEU A CA 1
ATOM 618 C C . LEU A 1 81 ? 5.686 -0.600 -15.445 1.00 96.62 81 LEU A C 1
ATOM 620 O O . LEU A 1 81 ? 5.050 -0.663 -16.492 1.00 96.62 81 LEU A O 1
ATOM 624 N N . ALA A 1 82 ? 6.169 0.558 -14.989 1.00 97.19 82 ALA A N 1
ATOM 625 C CA . ALA A 1 82 ? 5.997 1.834 -15.675 1.00 97.19 82 ALA A CA 1
ATOM 626 C C . ALA A 1 82 ? 6.683 1.891 -17.050 1.00 97.19 82 ALA A C 1
ATOM 628 O O . ALA A 1 82 ? 6.329 2.748 -17.857 1.00 97.19 82 ALA A O 1
ATOM 629 N N . LYS A 1 83 ? 7.627 0.985 -17.342 1.00 97.94 83 LYS A N 1
ATOM 630 C CA . LYS A 1 83 ? 8.256 0.874 -18.668 1.00 97.94 83 LYS A CA 1
ATOM 631 C C . LYS A 1 83 ? 7.308 0.307 -19.725 1.00 97.94 83 LYS A C 1
ATOM 633 O O . LYS A 1 83 ? 7.536 0.525 -20.910 1.00 97.94 83 LYS A O 1
ATOM 638 N N . THR A 1 84 ? 6.279 -0.433 -19.312 1.00 98.25 84 THR A N 1
ATOM 639 C CA . THR A 1 84 ? 5.372 -1.155 -20.220 1.00 98.25 84 THR A CA 1
ATOM 640 C C . THR A 1 84 ? 3.896 -0.827 -20.005 1.00 98.25 84 THR A C 1
ATOM 642 O O . THR A 1 84 ? 3.087 -1.101 -20.887 1.00 98.25 84 THR A O 1
ATOM 645 N N . VAL A 1 85 ? 3.529 -0.222 -18.869 1.00 98.25 85 VAL A N 1
ATOM 646 C CA . VAL A 1 85 ? 2.144 0.116 -18.514 1.00 98.25 85 VAL A CA 1
ATOM 647 C C . VAL A 1 85 ? 2.017 1.599 -18.176 1.00 98.25 85 VAL A C 1
ATOM 649 O O . VAL A 1 85 ? 2.745 2.143 -17.335 1.00 98.25 85 VAL A O 1
ATOM 652 N N . ASP A 1 86 ? 1.036 2.253 -18.796 1.00 98.06 86 ASP A N 1
ATOM 653 C CA . ASP A 1 86 ? 0.782 3.678 -18.621 1.00 98.06 86 ASP A CA 1
ATOM 654 C C . ASP A 1 86 ? 0.385 4.046 -17.177 1.00 98.06 86 ASP A C 1
ATOM 656 O O . ASP A 1 86 ? -0.045 3.222 -16.361 1.00 98.06 86 ASP A O 1
ATOM 660 N N . ALA A 1 87 ? 0.549 5.327 -16.845 1.00 97.38 87 ALA A N 1
ATOM 661 C CA . ALA A 1 87 ? 0.319 5.830 -15.496 1.00 97.38 87 ALA A CA 1
ATOM 662 C C . ALA A 1 87 ? -1.140 5.701 -15.031 1.00 97.38 87 ALA A C 1
ATOM 664 O O . ALA A 1 87 ? -1.371 5.407 -13.858 1.00 97.38 87 ALA A O 1
ATOM 665 N N . VAL A 1 88 ? -2.119 5.888 -15.920 1.00 98.31 88 VAL A N 1
ATOM 666 C CA . VAL A 1 88 ? -3.544 5.841 -15.560 1.00 98.31 88 VAL A CA 1
ATOM 667 C C . VAL A 1 88 ? -3.956 4.410 -15.235 1.00 98.31 88 VAL A C 1
ATOM 669 O O . VAL A 1 88 ? -4.635 4.183 -14.233 1.00 98.31 88 VAL A O 1
ATOM 672 N N . THR A 1 89 ? -3.508 3.437 -16.026 1.00 98.38 89 THR A N 1
ATOM 673 C CA . THR A 1 89 ? -3.759 2.014 -15.769 1.00 98.38 89 THR A CA 1
ATOM 674 C C . THR A 1 89 ? -3.174 1.585 -14.427 1.00 98.38 89 THR A C 1
ATOM 676 O O . THR A 1 89 ? -3.875 0.980 -13.611 1.00 98.38 89 THR A O 1
ATOM 679 N N . ARG A 1 90 ? -1.924 1.967 -14.133 1.00 97.94 90 ARG A N 1
ATOM 680 C CA . ARG A 1 90 ? -1.302 1.675 -12.830 1.00 97.94 90 ARG A CA 1
ATOM 681 C C . ARG A 1 90 ? -2.035 2.360 -11.675 1.00 97.94 90 ARG A C 1
ATOM 683 O O . ARG A 1 90 ? -2.288 1.713 -10.663 1.00 97.94 90 ARG A O 1
ATOM 690 N N . ALA A 1 91 ? -2.440 3.622 -11.830 1.00 97.81 91 ALA A N 1
ATOM 691 C CA . ALA A 1 91 ? -3.191 4.350 -10.806 1.00 97.81 91 ALA A CA 1
ATOM 692 C C . ALA A 1 91 ? -4.565 3.718 -10.521 1.00 97.81 91 ALA A C 1
ATOM 694 O O . ALA A 1 91 ? -4.947 3.573 -9.361 1.00 97.81 91 ALA A O 1
ATOM 695 N N . ARG A 1 92 ? -5.292 3.284 -11.561 1.00 98.25 92 ARG A N 1
ATOM 696 C CA . ARG A 1 92 ? -6.572 2.570 -11.411 1.00 98.25 92 ARG A CA 1
ATOM 697 C C . ARG A 1 92 ? -6.397 1.242 -10.686 1.00 98.25 92 ARG A C 1
ATOM 699 O O . ARG A 1 92 ? -7.173 0.958 -9.777 1.00 98.25 92 ARG A O 1
ATOM 706 N N . ARG A 1 93 ? -5.370 0.463 -11.046 1.00 98.06 93 ARG A N 1
ATOM 707 C CA . ARG A 1 93 ? -5.036 -0.791 -10.353 1.00 98.06 93 ARG A CA 1
ATOM 708 C C . ARG A 1 93 ? -4.742 -0.539 -8.878 1.00 98.06 93 ARG A C 1
ATOM 710 O O . ARG A 1 93 ? -5.326 -1.201 -8.028 1.00 98.06 93 ARG A O 1
ATOM 717 N N . ALA A 1 94 ? -3.906 0.455 -8.579 1.00 97.75 94 ALA A N 1
ATOM 718 C CA . ALA A 1 94 ? -3.567 0.817 -7.209 1.00 97.75 94 ALA A CA 1
ATOM 719 C C . ALA A 1 94 ? -4.811 1.212 -6.401 1.00 97.75 94 ALA A C 1
ATOM 721 O O . ALA A 1 94 ? -5.005 0.710 -5.297 1.00 97.75 94 ALA A O 1
ATOM 722 N N . LEU A 1 95 ? -5.683 2.054 -6.971 1.00 98.12 95 LEU A N 1
ATOM 723 C CA . LEU A 1 95 ? -6.927 2.483 -6.334 1.00 98.12 95 LEU A CA 1
ATOM 724 C C . LEU A 1 95 ? -7.879 1.316 -6.058 1.00 98.12 95 LEU A C 1
ATOM 726 O O . LEU A 1 95 ? -8.417 1.227 -4.957 1.00 98.12 95 LEU A O 1
ATOM 730 N N . ALA A 1 96 ? -8.089 0.436 -7.039 1.00 98.44 96 ALA A N 1
ATOM 731 C CA . ALA A 1 96 ? -8.953 -0.732 -6.883 1.00 98.44 96 ALA A CA 1
ATOM 732 C C . ALA A 1 96 ? -8.433 -1.666 -5.778 1.00 98.44 96 ALA A C 1
ATOM 734 O O . ALA A 1 96 ? -9.187 -2.049 -4.887 1.00 98.44 96 ALA A O 1
ATOM 735 N N . ALA A 1 97 ? -7.130 -1.950 -5.790 1.00 98.06 97 ALA A N 1
ATOM 736 C CA . ALA A 1 97 ? -6.457 -2.753 -4.776 1.00 98.06 97 ALA A CA 1
ATOM 737 C C . ALA A 1 97 ? -6.584 -2.137 -3.369 1.00 98.06 97 ALA A C 1
ATOM 739 O O . ALA A 1 97 ? -6.980 -2.810 -2.417 1.00 98.06 97 ALA A O 1
ATOM 740 N N . GLY A 1 98 ? -6.326 -0.831 -3.240 1.00 97.00 98 GLY A N 1
ATOM 741 C CA . GLY A 1 98 ? -6.460 -0.118 -1.970 1.00 97.00 98 GLY A CA 1
ATOM 742 C C . GLY A 1 98 ? -7.890 -0.130 -1.424 1.00 97.00 98 GLY A C 1
ATOM 743 O O . GLY A 1 98 ? -8.089 -0.381 -0.237 1.00 97.00 98 GLY A O 1
ATOM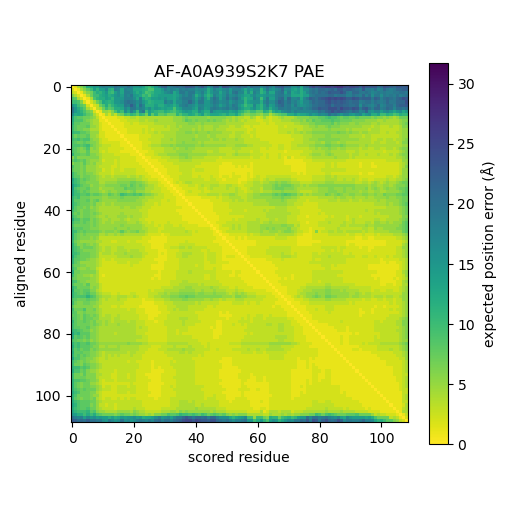 744 N N . ARG A 1 99 ? -8.896 0.074 -2.285 1.00 97.50 99 ARG A N 1
ATOM 745 C CA . ARG A 1 99 ? -10.314 -0.014 -1.897 1.00 97.50 99 ARG A CA 1
ATOM 746 C C . ARG A 1 99 ? -10.675 -1.400 -1.381 1.00 97.50 99 ARG A C 1
ATOM 748 O O . ARG A 1 99 ? -11.248 -1.490 -0.303 1.00 97.50 99 ARG A O 1
ATOM 755 N N . ALA A 1 100 ? -10.269 -2.454 -2.086 1.00 97.88 100 ALA A N 1
ATOM 756 C CA . ALA A 1 100 ? -10.560 -3.827 -1.684 1.00 97.88 100 ALA A CA 1
ATOM 757 C C . ALA A 1 100 ? -9.997 -4.161 -0.290 1.00 97.88 100 ALA A C 1
ATOM 759 O O . ALA A 1 100 ? -10.658 -4.830 0.504 1.00 97.88 100 ALA A O 1
ATOM 760 N N . V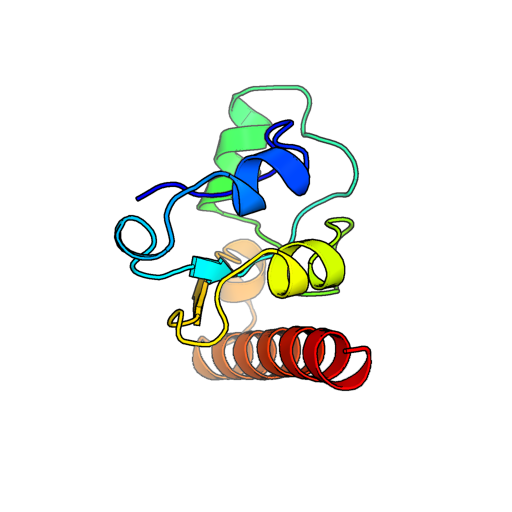AL A 1 101 ? -8.796 -3.671 0.043 1.00 96.38 101 VAL A N 1
ATOM 761 C CA . VAL A 1 101 ? -8.218 -3.817 1.391 1.00 96.38 101 VAL A CA 1
ATOM 762 C C . VAL A 1 101 ? -9.066 -3.098 2.441 1.00 96.38 101 VAL A C 1
ATOM 764 O O . VAL A 1 101 ? -9.404 -3.697 3.463 1.00 96.38 101 VAL A O 1
ATOM 767 N N . VAL A 1 102 ? -9.430 -1.838 2.191 1.00 95.19 102 VAL A N 1
ATOM 768 C CA . VAL A 1 102 ? -10.221 -1.032 3.134 1.00 95.19 102 VAL A CA 1
ATOM 769 C C . VAL A 1 102 ? -11.613 -1.627 3.337 1.00 95.19 102 VAL A C 1
ATOM 771 O O . VAL A 1 102 ? -12.064 -1.748 4.472 1.00 95.19 102 VAL A O 1
ATOM 774 N N . GLU A 1 103 ? -12.277 -2.046 2.264 1.00 96.00 103 GLU A N 1
ATOM 775 C CA . GLU A 1 103 ? -13.596 -2.683 2.309 1.00 96.00 103 GLU A CA 1
ATOM 776 C C . GLU A 1 103 ? -13.558 -3.983 3.114 1.00 96.00 103 GLU A C 1
ATOM 778 O O . GLU A 1 103 ? -14.372 -4.164 4.017 1.00 96.00 103 GLU A O 1
ATOM 783 N N . ARG A 1 104 ? -12.565 -4.850 2.873 1.00 95.94 104 ARG A N 1
ATOM 784 C CA . ARG A 1 104 ? -12.362 -6.070 3.669 1.00 95.94 104 ARG A CA 1
ATOM 785 C C . ARG A 1 104 ? -12.150 -5.771 5.149 1.00 95.94 104 ARG A C 1
ATOM 787 O O . ARG A 1 104 ? -12.724 -6.452 5.992 1.00 95.94 104 ARG A O 1
ATOM 794 N N . ALA A 1 105 ? -11.325 -4.773 5.463 1.00 93.81 105 ALA A N 1
ATOM 795 C CA . ALA A 1 105 ? -11.044 -4.393 6.842 1.00 93.81 105 ALA A CA 1
ATOM 796 C C . ALA A 1 105 ? -12.297 -3.888 7.569 1.00 93.81 105 ALA A C 1
ATOM 798 O O . ALA A 1 105 ? -12.518 -4.261 8.719 1.00 93.81 105 ALA A O 1
ATOM 799 N N . ARG A 1 106 ? -13.118 -3.092 6.873 1.00 90.00 106 ARG A N 1
ATOM 800 C CA . ARG A 1 106 ? -14.354 -2.478 7.380 1.00 90.00 106 ARG A CA 1
ATOM 801 C C . ARG A 1 106 ? -15.519 -3.460 7.482 1.00 90.00 106 ARG A C 1
ATOM 803 O O . ARG A 1 106 ? -16.350 -3.300 8.361 1.00 90.00 106 ARG A O 1
ATOM 810 N N . ALA A 1 107 ? -15.586 -4.457 6.602 1.00 88.44 107 ALA A N 1
ATOM 811 C CA . ALA A 1 107 ? -16.632 -5.479 6.623 1.00 88.44 107 ALA A CA 1
ATOM 812 C C . ALA A 1 107 ? -16.467 -6.491 7.772 1.00 88.44 107 ALA A C 1
ATOM 814 O O . ALA A 1 107 ? -17.424 -7.165 8.138 1.00 88.44 107 ALA A O 1
ATOM 815 N N . ALA A 1 108 ? -15.255 -6.619 8.315 1.00 70.06 108 ALA A N 1
ATOM 816 C CA . ALA A 1 108 ? -14.922 -7.541 9.397 1.00 70.06 108 ALA A CA 1
ATOM 817 C C . ALA A 1 108 ? -14.987 -6.893 10.799 1.00 70.06 108 ALA A C 1
ATOM 819 O O . ALA A 1 108 ? -14.432 -7.456 11.741 1.00 70.06 108 ALA A O 1
ATOM 820 N N . SER A 1 109 ? -15.578 -5.696 10.929 1.00 56.84 109 SER A N 1
ATOM 821 C CA . SER A 1 109 ? -15.645 -4.889 12.164 1.00 56.84 109 SER A CA 1
ATOM 822 C C . SER A 1 109 ? -17.077 -4.619 12.602 1.00 56.84 109 SER A C 1
ATOM 824 O O . SER A 1 109 ? -17.947 -4.498 11.713 1.00 56.84 109 SER A O 1
#

Organism: NCBI:txid2823807

Secondary structure (DSSP, 8-state):
-----SS---HHHHHTS-GGG--EEEE-B--SSPPSSHHHHHHHHHTBPBPTTSSSS-HHHHHHHS-TTPEEEE---BTTGGGTS-HHHHHHHHHHHHHHHHHHHHHT-

Radius of gyration: 14.08 Å; Cα contacts (8 Å, |Δi|>4): 131; chains: 1; bounding box: 37×25×41 Å

pLDDT: mean 88.31, std 13.77, range [34.22, 98.44]

InterPro domains:
  IPR036237 Xylose isomerase-like superfamily [SSF51658] (11-105)

Sequence (109 aa):
MRCISIDRKALADIKAIPAKQLHYWQLCDGPAERPATTEQLIHAAREERMFPGEGGIDLVGLTQAMPDSLTISIEVPTVQLAKTVDAVTRARRALAAGRAVVERARAAS

Solvent-accessible surface area (backbone atoms only — not comparable to full-atom values): 6501 Å² total; per-residue (Å²): 136,84,79,92,65,93,59,95,67,51,61,66,60,54,56,66,50,60,64,94,80,57,77,62,44,73,49,50,23,35,66,66,65,72,62,91,43,71,66,52,42,52,44,36,73,64,34,54,32,27,49,37,86,74,40,50,60,67,58,40,61,51,54,66,39,46,66,90,88,50,47,77,45,80,58,57,40,41,58,75,56,54,76,82,43,57,69,65,62,52,51,50,51,40,52,54,30,45,47,54,45,53,50,54,33,57,73,76,104